Protein AF-A0A6G3XBY7-F1 (afdb_monomer)

Nearest PDB structures (foldseek):
  5yjy-assembly1_B  TM=8.519E-01  e=2.336E-05  Saccharomyces cerevisiae S288C
  5yjx-assembly1_A  TM=8.872E-01  e=5.783E-05  Saccharomyces cerevisiae S288C
  5jwc-assembly1_H  TM=9.021E-01  e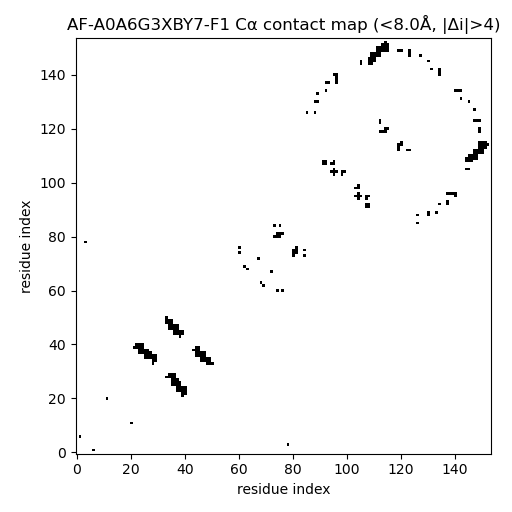=1.527E-04  Plasmodium falciparum 3D7
  5jwb-assembly1_H  TM=8.681E-01  e=1.738E-04  Plasmodium falciparum 3D7
  5jwb-assembly1_A  TM=8.765E-01  e=3.544E-04  Plasmodium falciparum 3D7

Solvent-accessible surface area (backbone atoms only — not comparable to full-atom values): 9787 Å² total; per-residue (Å²): 134,90,52,73,74,79,80,52,79,66,78,81,72,58,85,58,90,86,67,84,84,78,69,56,45,78,78,46,72,43,81,86,83,30,29,40,32,31,36,31,80,82,70,49,75,45,77,46,75,50,96,75,87,83,91,78,88,79,82,77,86,85,79,71,100,48,91,62,44,83,79,74,54,79,70,78,86,48,72,66,38,47,52,49,54,54,53,50,55,51,50,29,51,56,52,27,48,69,45,86,50,67,68,60,25,48,54,46,32,56,44,78,37,76,40,66,50,74,69,34,45,50,50,50,54,54,48,51,53,48,49,68,63,52,44,81,78,35,91,75,53,63,73,86,59,56,42,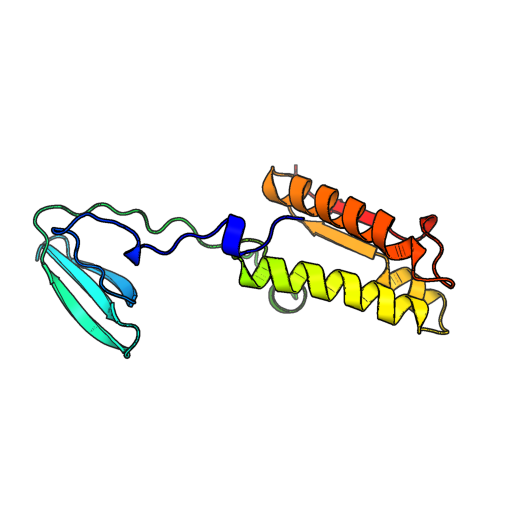80,44,78,43,62,88,126

Secondary structure (DSSP, 8-state):
---HHHH---GGG---TT-----EEEEEEETTTTEEEEEETTS-EEEEE-SS-------PPPPP--TTHHHH----SSHHHHHHHHHHHHHHHHHHHH---HHHHHHHTEEEEE--SHHHHHHHHHHHHHHHHHGGG-TT--GGG-EEEEE---

pLDDT: mean 93.06, std 6.42, range [56.88, 98.31]

InterPro domains:
  IPR023753 FAD/NAD(P)-binding domain [PF07992] (26-132)
  IPR036188 FAD/NAD(P)-binding domain superfamily [SSF51905] (6-133)
  IPR045024 Alternative NADH dehydrogenase [PTHR43706] (2-152)

Mean predicted aligned error: 5.01 Å

Foldseek 3Di:
DDDPVNVDDDPVVDPPPPDDDFAFDFPDADPVQQWTWTQGPVRDTDTDHDPDDDDDPDDDDDDDPDPCCVVPPFDDPDPVSVVVVLVQLLVLLVVLLPDPDPVSNLVSLEAEFEDPPPRSVCVLVVVLVVCLVNCVVRVSDDNVSRDYHYDYPD

Sequence (154 aa):
VLTPQSVAVSLRRSRRHRTRIVPGGAIGVDTRAKVCVIRKITDEIVNEPYDYIVLAAGSVTRTFDIPGLLDNARGMKTLAEAAYVRDHVIAQLDLADASHDEAERASRLQFVVVGGGYAGTETAACLQRLTTSAVRHYPRLDARLIKWHLIDIA

Radius of gyration: 21.71 Å; Cα contacts (8 Å, |Δi|>4): 147; chains: 1; bounding box: 50×38×62 Å

Structure (mmCIF, N/CA/C/O backbone):
data_AF-A0A6G3XBY7-F1
#
_entry.id   AF-A0A6G3XBY7-F1
#
loop_
_atom_site.group_PDB
_atom_site.id
_atom_site.type_symbol
_atom_site.label_atom_id
_atom_site.label_alt_id
_atom_site.label_comp_id
_atom_site.label_asym_id
_atom_site.label_entity_id
_atom_site.label_seq_id
_atom_site.pdbx_PDB_ins_code
_atom_site.Cartn_x
_atom_site.Cartn_y
_atom_site.Cartn_z
_atom_site.occupancy
_atom_site.B_iso_or_equiv
_atom_site.auth_seq_id
_atom_site.auth_comp_id
_atom_site.auth_asym_id
_atom_site.auth_atom_id
_atom_site.pdbx_PDB_model_num
ATOM 1 N N . VAL A 1 1 ? -10.539 5.523 -15.075 1.00 64.38 1 VAL A N 1
ATOM 2 C CA . VAL A 1 1 ? -9.536 5.529 -13.983 1.00 64.38 1 VAL A CA 1
ATOM 3 C C . VAL A 1 1 ? -10.273 5.875 -12.702 1.00 64.38 1 VAL A C 1
ATOM 5 O O . VAL A 1 1 ? -11.012 6.850 -12.723 1.00 64.38 1 VAL A O 1
ATOM 8 N N . LEU A 1 2 ? -10.163 5.056 -11.652 1.00 79.56 2 LEU A N 1
ATOM 9 C CA . LEU A 1 2 ? -10.757 5.371 -10.347 1.00 79.56 2 LEU A CA 1
ATOM 10 C C . LEU A 1 2 ? -9.875 6.396 -9.634 1.00 79.56 2 LEU A C 1
ATOM 12 O O . LEU A 1 2 ? -8.653 6.256 -9.644 1.00 79.56 2 LEU A O 1
ATOM 16 N N . THR A 1 3 ? -10.480 7.414 -9.028 1.00 84.00 3 THR A N 1
ATOM 17 C CA . THR A 1 3 ? -9.758 8.352 -8.164 1.00 84.00 3 THR A CA 1
ATOM 18 C C . THR A 1 3 ? -9.937 7.950 -6.699 1.00 84.00 3 THR A C 1
ATOM 20 O O . THR A 1 3 ? -10.941 7.314 -6.360 1.00 84.00 3 THR A O 1
ATOM 23 N N . PRO A 1 4 ? -9.014 8.326 -5.794 1.00 84.06 4 PRO A N 1
ATOM 24 C CA . PRO A 1 4 ? -9.165 8.045 -4.365 1.00 84.06 4 PRO A CA 1
ATOM 25 C C . PRO A 1 4 ? -10.508 8.528 -3.792 1.00 84.06 4 PRO A C 1
ATOM 27 O O . PRO A 1 4 ? -11.114 7.855 -2.962 1.00 84.06 4 PRO A O 1
ATOM 30 N N . GLN A 1 5 ? -11.024 9.660 -4.280 1.00 85.62 5 GLN A N 1
ATOM 31 C CA . GLN A 1 5 ? -12.307 10.224 -3.849 1.00 85.62 5 GLN A CA 1
ATOM 32 C C . GLN A 1 5 ? -13.517 9.390 -4.296 1.00 85.62 5 GLN A C 1
ATOM 34 O O . GLN A 1 5 ? -14.580 9.498 -3.691 1.00 85.62 5 GLN A O 1
ATOM 39 N N . SER A 1 6 ? -13.380 8.565 -5.339 1.00 89.56 6 SER A N 1
ATOM 40 C CA . SER A 1 6 ? -14.440 7.649 -5.780 1.00 89.56 6 SER A CA 1
ATOM 41 C C . SER A 1 6 ? -14.580 6.421 -4.879 1.00 89.56 6 SER A C 1
ATOM 43 O O . SER A 1 6 ? -15.623 5.776 -4.910 1.00 89.56 6 SER A O 1
ATOM 45 N N . VAL A 1 7 ? -13.553 6.090 -4.089 1.00 90.00 7 VAL A N 1
ATOM 46 C CA . VAL A 1 7 ? -13.502 4.870 -3.258 1.00 90.00 7 VAL A CA 1
ATOM 47 C C . VAL A 1 7 ? -13.401 5.151 -1.755 1.00 90.00 7 VAL A C 1
ATOM 49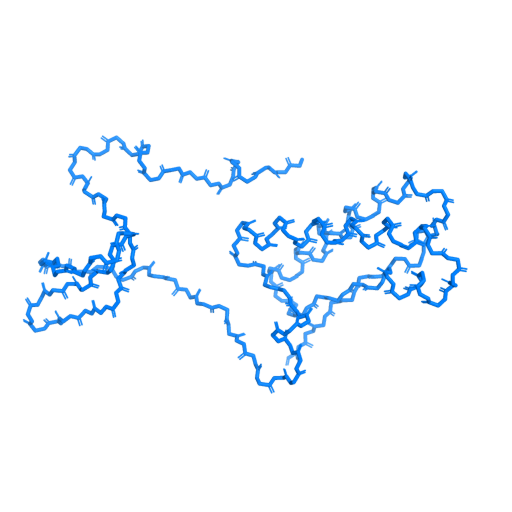 O O . VAL A 1 7 ? -13.488 4.225 -0.954 1.00 90.00 7 VAL A O 1
ATOM 52 N N . ALA A 1 8 ? -13.272 6.418 -1.350 1.00 90.06 8 ALA A N 1
ATOM 53 C CA . ALA A 1 8 ? -13.324 6.837 0.048 1.00 90.06 8 ALA A CA 1
ATOM 54 C C . ALA A 1 8 ? -14.414 7.878 0.299 1.00 90.06 8 ALA A C 1
ATOM 56 O O . ALA A 1 8 ? -14.547 8.874 -0.411 1.00 90.06 8 ALA A O 1
ATOM 57 N N . VAL A 1 9 ? -15.161 7.675 1.383 1.00 88.94 9 VAL A N 1
ATOM 58 C CA . VAL A 1 9 ? -16.218 8.580 1.835 1.00 88.94 9 VAL A CA 1
ATOM 59 C C . VAL A 1 9 ? -15.930 9.073 3.246 1.00 88.94 9 VAL A C 1
ATOM 61 O O . VAL A 1 9 ? -15.463 8.333 4.107 1.00 88.94 9 VAL A O 1
ATOM 64 N N . SER A 1 10 ? -16.226 10.347 3.501 1.00 88.44 10 SER A N 1
ATOM 65 C CA . SER A 1 10 ? -16.077 10.908 4.843 1.00 88.44 10 SER A CA 1
ATOM 66 C C . SER A 1 10 ? -17.165 10.375 5.771 1.00 88.44 10 SER A C 1
ATOM 68 O O . SER A 1 10 ? -18.354 10.531 5.486 1.00 88.44 10 SER A O 1
ATOM 70 N N . LEU A 1 11 ? -16.763 9.850 6.932 1.00 88.06 11 LEU A N 1
ATOM 71 C CA . LEU A 1 11 ? -17.686 9.457 8.003 1.00 88.06 11 LEU A CA 1
ATOM 72 C C . LEU A 1 11 ? -18.570 10.628 8.466 1.00 88.06 11 LEU A C 1
ATOM 74 O O . LEU A 1 11 ? -19.703 10.420 8.898 1.00 88.06 11 LEU A O 1
ATOM 78 N N . ARG A 1 12 ? -18.099 11.874 8.303 1.00 87.25 12 ARG A N 1
ATOM 79 C CA . ARG A 1 12 ? -18.863 13.085 8.644 1.00 87.25 12 ARG A CA 1
ATOM 80 C C . ARG A 1 12 ? -20.039 13.356 7.704 1.00 87.25 12 ARG A C 1
ATOM 82 O O . ARG A 1 12 ? -20.869 14.195 8.025 1.00 87.25 12 ARG A O 1
ATOM 89 N N . ARG A 1 13 ? -20.144 12.660 6.564 1.00 85.00 13 ARG A N 1
ATOM 90 C CA . ARG A 1 13 ? -21.330 12.743 5.689 1.00 85.00 13 ARG A CA 1
ATOM 91 C C . ARG A 1 13 ? -22.553 12.040 6.280 1.00 85.00 13 ARG A C 1
ATOM 93 O O . ARG A 1 13 ? -23.656 12.232 5.772 1.00 85.00 13 ARG A O 1
ATOM 100 N N . SER A 1 14 ? -22.378 11.225 7.323 1.00 79.62 14 SER A N 1
ATOM 101 C CA . SER A 1 14 ? -23.495 10.579 8.008 1.00 79.62 14 SER A CA 1
ATOM 102 C C . SER A 1 14 ? -24.468 11.626 8.553 1.00 79.62 14 SER A C 1
ATOM 104 O O . SER A 1 14 ? -24.097 12.471 9.361 1.00 79.62 14 SER A O 1
ATOM 106 N N . ARG A 1 15 ? -25.741 11.539 8.147 1.00 76.38 15 ARG A N 1
ATOM 107 C CA . ARG A 1 15 ? -26.828 12.386 8.669 1.00 76.38 15 ARG A CA 1
ATOM 108 C C . ARG A 1 15 ? -27.367 11.903 10.023 1.00 76.38 15 ARG A C 1
ATOM 110 O O . ARG A 1 15 ? -28.398 12.382 10.480 1.00 76.38 15 ARG A O 1
ATOM 117 N N . ARG A 1 16 ? -26.723 10.922 10.668 1.00 80.19 16 ARG A N 1
ATOM 118 C CA . ARG A 1 16 ? -27.185 10.404 11.962 1.00 80.19 16 ARG A CA 1
ATOM 119 C C . ARG A 1 16 ? -26.772 11.344 13.091 1.00 80.19 16 ARG A C 1
ATOM 121 O O . ARG A 1 16 ? -25.634 11.326 13.544 1.00 80.19 16 ARG A O 1
ATOM 128 N N . HIS A 1 17 ? -27.739 12.101 13.597 1.00 76.38 17 HIS A N 1
ATOM 129 C CA . HIS A 1 17 ? -27.547 13.105 14.652 1.00 76.38 17 HIS A CA 1
ATOM 130 C C . HIS A 1 17 ? -27.124 12.541 16.024 1.00 76.38 17 HIS A C 1
ATOM 132 O O . HIS A 1 17 ? -26.741 13.303 16.902 1.00 76.38 17 HIS A O 1
ATOM 138 N N . ARG A 1 18 ? -27.175 11.216 16.222 1.00 88.69 18 ARG A N 1
ATOM 139 C CA . ARG A 1 18 ? -26.797 10.537 17.479 1.00 88.69 18 ARG A CA 1
ATOM 140 C C . ARG A 1 18 ? -25.387 9.934 17.458 1.00 88.69 18 ARG A C 1
ATOM 142 O O . ARG A 1 18 ? -25.013 9.244 18.399 1.00 88.69 18 ARG A O 1
ATOM 149 N N . THR A 1 19 ? -24.618 10.131 16.386 1.00 90.25 19 THR A N 1
ATOM 150 C CA . THR A 1 19 ? -23.286 9.530 16.238 1.00 90.25 19 THR A CA 1
ATOM 151 C C . THR A 1 19 ? -22.197 10.542 16.577 1.00 90.25 19 THR A C 1
ATOM 153 O O . THR A 1 19 ? -22.000 11.518 15.857 1.00 90.25 19 THR A O 1
ATOM 156 N N . ARG A 1 20 ? -21.444 10.280 17.650 1.00 90.50 20 ARG A N 1
ATOM 157 C CA . ARG A 1 20 ? -20.217 11.012 17.980 1.00 90.50 20 ARG A CA 1
ATOM 158 C C . ARG A 1 20 ? -19.031 10.341 17.288 1.00 90.50 20 ARG A C 1
ATOM 160 O O . ARG A 1 20 ? -18.822 9.145 17.444 1.00 90.50 20 ARG A O 1
ATOM 167 N N . ILE A 1 21 ? -18.256 11.114 16.531 1.00 91.69 21 ILE A N 1
ATOM 168 C CA . ILE A 1 21 ? -17.005 10.651 15.915 1.00 91.69 21 ILE A CA 1
ATOM 169 C C . ILE A 1 21 ? -15.850 11.205 16.741 1.00 91.69 21 ILE A C 1
ATOM 171 O O . ILE A 1 21 ? -15.715 12.424 16.854 1.00 91.69 21 ILE A O 1
ATOM 175 N N . VAL A 1 22 ? -15.014 10.319 17.279 1.00 92.94 22 VAL A N 1
ATOM 176 C CA . VAL A 1 22 ? -13.787 10.677 18.000 1.00 92.94 22 VAL A CA 1
ATOM 177 C C . VAL A 1 22 ? -12.594 10.401 17.077 1.00 92.94 22 VAL A C 1
ATOM 179 O O . VAL A 1 22 ? -12.300 9.238 16.813 1.00 92.94 22 VAL A O 1
ATOM 182 N N . PRO A 1 23 ? -11.923 11.432 16.529 1.00 93.31 23 PRO A N 1
ATOM 183 C CA . PRO A 1 23 ? -10.749 11.233 15.685 1.00 93.31 23 PRO A CA 1
ATOM 184 C C . PRO A 1 23 ? -9.561 10.738 16.517 1.00 93.31 23 PRO A C 1
ATOM 186 O O . PRO A 1 23 ? -9.124 11.427 17.441 1.00 93.31 23 PRO A O 1
ATOM 189 N N . GLY A 1 24 ? -9.022 9.573 16.172 1.00 94.50 24 GLY A N 1
ATOM 190 C CA . GLY A 1 24 ? -7.912 8.948 16.887 1.00 94.50 24 GLY A CA 1
ATOM 191 C C . GLY A 1 24 ? -7.843 7.446 16.634 1.00 94.50 24 GLY A C 1
ATOM 192 O O . GLY A 1 24 ? -8.506 6.931 15.733 1.00 94.50 24 GLY A O 1
ATOM 193 N N . GLY A 1 25 ? -7.052 6.753 17.449 1.00 96.12 25 GLY A N 1
ATOM 194 C CA . GLY A 1 25 ? -6.969 5.294 17.470 1.00 96.12 25 GLY A CA 1
ATOM 195 C C . GLY A 1 25 ? -7.334 4.736 18.843 1.00 96.12 25 GLY A C 1
ATOM 196 O O . GLY A 1 25 ? -6.896 5.267 19.864 1.00 96.12 25 GLY A O 1
ATOM 197 N N . ALA A 1 26 ? -8.115 3.655 18.870 1.00 96.69 26 ALA A N 1
ATOM 198 C CA . ALA A 1 26 ? -8.287 2.853 20.076 1.00 96.69 26 ALA A CA 1
ATOM 199 C C . ALA A 1 26 ? -6.983 2.090 20.350 1.00 96.69 26 ALA A C 1
ATOM 201 O O . ALA A 1 26 ? -6.518 1.337 19.497 1.00 96.69 26 ALA A O 1
ATOM 202 N N . ILE A 1 27 ? -6.386 2.314 21.519 1.00 97.12 27 ILE A N 1
ATOM 203 C CA . ILE A 1 27 ? -5.096 1.731 21.924 1.00 97.12 27 ILE A CA 1
ATOM 204 C C . ILE A 1 27 ? -5.238 0.690 23.039 1.00 97.12 27 ILE A C 1
ATOM 206 O O . ILE A 1 27 ? -4.268 0.027 23.390 1.00 97.12 27 ILE A O 1
ATOM 210 N N . GLY A 1 28 ? -6.440 0.527 23.589 1.00 96.88 28 GLY A N 1
ATOM 211 C CA . GLY A 1 28 ? -6.727 -0.479 24.602 1.00 96.88 28 GLY A CA 1
ATOM 212 C C . GLY A 1 28 ? -8.213 -0.563 24.921 1.00 96.88 28 GLY A C 1
ATOM 213 O O . GLY A 1 28 ? -8.974 0.368 24.659 1.00 96.88 28 GLY A O 1
ATOM 214 N N . VAL A 1 29 ? -8.623 -1.690 25.499 1.00 97.75 29 VAL A N 1
ATOM 215 C CA . VAL A 1 29 ? -9.983 -1.911 25.998 1.00 97.75 29 VAL A CA 1
ATOM 216 C C . VAL A 1 29 ? -9.881 -2.553 27.376 1.00 97.75 29 VAL A C 1
ATOM 218 O O . VAL A 1 29 ? -9.353 -3.654 27.503 1.00 97.75 29 VAL A O 1
ATOM 221 N N . ASP A 1 30 ? -10.408 -1.878 28.395 1.00 97.06 30 ASP A N 1
ATOM 222 C CA . ASP A 1 30 ? -10.642 -2.463 29.713 1.00 97.06 30 ASP A CA 1
ATOM 223 C C . ASP A 1 30 ? -12.082 -2.985 29.763 1.00 97.06 30 ASP A C 1
ATOM 225 O O . ASP A 1 30 ? -13.053 -2.222 29.782 1.00 97.06 30 ASP A O 1
ATOM 229 N N . THR A 1 31 ? -12.233 -4.307 29.751 1.00 96.69 31 THR A N 1
ATOM 230 C CA . THR A 1 31 ? -13.544 -4.968 29.773 1.00 96.69 31 THR A CA 1
ATOM 231 C C . THR A 1 31 ? -14.167 -5.026 31.160 1.00 96.69 31 THR A C 1
ATOM 233 O O . THR A 1 31 ? -15.379 -5.204 31.266 1.00 96.69 31 THR A O 1
ATOM 236 N N . ARG A 1 32 ? -13.374 -4.870 32.227 1.00 96.69 32 ARG A N 1
ATOM 237 C CA . ARG A 1 32 ? -13.875 -4.843 33.605 1.00 96.69 32 ARG A CA 1
ATOM 238 C C . ARG A 1 32 ? -14.421 -3.460 33.939 1.00 96.69 32 ARG A C 1
ATOM 240 O O . ARG A 1 32 ? -15.537 -3.361 34.436 1.00 96.69 32 ARG A O 1
ATOM 247 N N . ALA A 1 33 ? -13.659 -2.411 33.635 1.00 97.38 33 ALA A N 1
ATOM 248 C CA . ALA A 1 33 ? -14.087 -1.025 33.818 1.00 97.38 33 ALA A CA 1
ATOM 249 C C . ALA A 1 33 ? -15.066 -0.549 32.731 1.00 97.38 33 ALA A C 1
ATOM 251 O O . ALA A 1 33 ? -15.662 0.515 32.876 1.00 97.38 33 ALA A O 1
ATOM 252 N N . LYS A 1 34 ? -15.231 -1.331 31.654 1.00 98.19 34 LYS A N 1
ATOM 253 C CA . LYS A 1 34 ? -16.015 -0.991 30.458 1.00 98.19 34 LYS A CA 1
ATOM 254 C C . LYS A 1 34 ? -15.580 0.332 29.818 1.00 98.19 34 LYS A C 1
ATOM 256 O O . LYS A 1 34 ? -16.383 1.230 29.568 1.00 98.19 34 LYS A O 1
ATOM 261 N N . VAL A 1 35 ? -14.282 0.440 29.548 1.00 98.25 35 VAL A N 1
ATOM 262 C CA . VAL A 1 35 ? -13.648 1.637 28.983 1.00 98.25 35 VAL A CA 1
ATOM 263 C C . VAL A 1 35 ? -12.838 1.282 27.740 1.00 98.25 35 VAL A C 1
ATOM 265 O O . VAL A 1 35 ? -12.064 0.326 27.738 1.00 98.25 35 VAL A O 1
ATOM 268 N N . CYS A 1 36 ? -12.990 2.071 26.677 1.00 98.00 36 CYS A N 1
ATOM 269 C CA . CYS A 1 36 ? -12.077 2.084 25.540 1.00 98.00 36 CYS A CA 1
ATOM 270 C C . CYS A 1 36 ? -11.057 3.211 25.734 1.00 98.00 36 CYS A C 1
ATOM 272 O O . CYS A 1 36 ? -11.434 4.373 25.884 1.00 98.00 36 CYS A O 1
ATOM 274 N N . VAL A 1 37 ? -9.769 2.881 25.696 1.00 98.00 37 VAL A N 1
ATOM 275 C CA . VAL A 1 37 ? -8.680 3.860 25.769 1.00 98.00 37 VAL A CA 1
ATOM 276 C C . VAL A 1 37 ? -8.380 4.344 24.356 1.00 98.00 37 VAL A C 1
ATOM 278 O O . VAL A 1 37 ? -8.034 3.551 23.477 1.00 98.00 37 VAL A O 1
ATOM 281 N N . ILE A 1 38 ? -8.527 5.643 24.120 1.00 97.94 38 ILE A N 1
ATOM 282 C CA . ILE A 1 38 ? -8.364 6.267 22.807 1.00 97.94 38 ILE A CA 1
ATOM 283 C C . ILE A 1 38 ? -7.220 7.271 22.883 1.00 97.94 38 ILE A C 1
ATOM 285 O O . ILE A 1 38 ? -7.236 8.164 23.725 1.00 97.94 38 ILE A O 1
ATOM 289 N N . ARG A 1 39 ? -6.266 7.174 21.955 1.00 98.31 39 ARG A N 1
ATOM 290 C CA . ARG A 1 39 ? -5.324 8.261 21.667 1.00 98.31 39 ARG A CA 1
ATOM 291 C C . ARG A 1 39 ? -5.907 9.114 20.548 1.00 98.31 39 ARG A C 1
ATO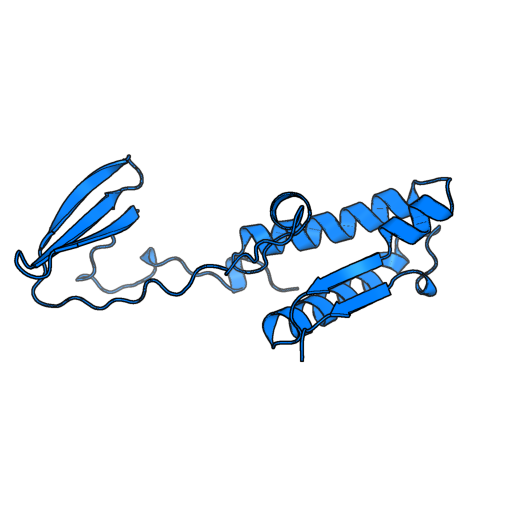M 293 O O . ARG A 1 39 ? -6.053 8.631 19.420 1.00 98.31 39 ARG A O 1
ATOM 300 N N . LYS A 1 40 ? -6.284 10.356 20.854 1.00 97.00 40 LYS A N 1
ATOM 301 C CA . LYS A 1 40 ? -6.810 11.306 19.863 1.00 97.00 40 LYS A CA 1
ATOM 302 C C . LYS A 1 40 ? -5.720 11.720 18.875 1.00 97.00 40 LYS A C 1
ATOM 304 O O . LYS A 1 40 ? -4.535 11.540 19.125 1.00 97.00 40 LYS A O 1
ATOM 309 N N . ILE A 1 41 ? -6.123 12.348 17.771 1.00 95.62 41 ILE A N 1
ATOM 310 C CA . ILE A 1 41 ? -5.181 12.971 16.817 1.00 95.62 41 ILE A CA 1
ATOM 311 C C . ILE A 1 41 ? -4.350 14.116 17.423 1.00 95.62 41 ILE A C 1
ATOM 313 O O . ILE A 1 41 ? -3.374 14.537 16.821 1.00 95.62 41 ILE A O 1
ATOM 317 N N . THR A 1 42 ? -4.758 14.635 18.583 1.00 96.62 42 THR A N 1
ATOM 318 C CA . THR A 1 42 ? -4.037 15.643 19.375 1.00 96.62 42 THR A CA 1
ATOM 319 C C . THR A 1 42 ? -3.080 15.017 20.396 1.00 96.62 42 THR A C 1
ATOM 321 O O . THR A 1 42 ? -2.637 15.710 21.304 1.00 96.62 42 THR A O 1
ATOM 324 N N . ASP A 1 43 ? -2.854 13.702 20.319 1.00 96.44 43 ASP A N 1
ATOM 325 C CA . ASP A 1 43 ? -2.091 12.874 21.267 1.00 96.44 43 ASP A CA 1
ATOM 326 C C . ASP A 1 43 ? -2.656 12.776 22.697 1.00 96.44 43 ASP A C 1
ATOM 328 O O . ASP A 1 43 ? -2.151 12.013 23.519 1.00 96.44 43 ASP A O 1
ATOM 332 N N . GLU A 1 44 ? -3.769 13.451 22.988 1.00 97.81 44 GLU A N 1
ATOM 333 C CA . GLU A 1 44 ? -4.507 13.299 24.244 1.00 97.81 44 GLU A CA 1
ATOM 334 C C . GLU A 1 44 ? -5.051 11.867 24.391 1.00 97.81 44 GLU A C 1
ATOM 336 O O . GLU A 1 44 ? -5.721 11.342 23.492 1.00 97.81 44 GLU A O 1
ATOM 341 N N . ILE A 1 45 ? -4.803 11.256 25.552 1.00 97.94 45 ILE A N 1
ATOM 342 C CA . ILE A 1 45 ? -5.362 9.955 25.922 1.00 97.94 45 ILE A CA 1
ATOM 343 C C . ILE A 1 45 ? -6.669 10.173 26.677 1.00 97.94 45 ILE A C 1
ATOM 345 O O . ILE A 1 45 ? -6.700 10.866 27.692 1.00 97.94 45 ILE A O 1
ATOM 349 N N . VAL A 1 46 ? -7.742 9.546 26.199 1.00 96.94 46 VAL A N 1
ATOM 350 C CA . VAL A 1 46 ? -9.057 9.585 26.841 1.00 96.94 46 VAL A CA 1
ATOM 351 C C . VAL A 1 46 ? -9.614 8.195 27.075 1.00 96.94 46 VAL A C 1
ATOM 353 O O . VAL A 1 46 ? -9.456 7.289 26.259 1.00 96.94 46 VAL A O 1
ATOM 356 N N . ASN A 1 47 ? -10.318 8.069 28.191 1.00 97.38 47 ASN A N 1
ATOM 357 C CA . ASN A 1 47 ? -11.093 6.897 28.552 1.00 97.38 47 ASN A CA 1
ATOM 358 C C . ASN A 1 47 ? -12.544 7.140 28.140 1.00 97.38 47 ASN A C 1
ATOM 360 O O . ASN A 1 47 ? -13.214 7.973 28.744 1.00 97.38 47 ASN A O 1
ATOM 364 N N . GLU A 1 48 ? -13.019 6.435 27.115 1.00 97.12 48 GLU A N 1
ATOM 365 C CA . GLU A 1 48 ? -14.407 6.514 26.656 1.00 97.12 48 GLU A CA 1
ATOM 366 C C . GLU A 1 48 ? -15.196 5.318 27.229 1.00 97.12 48 GLU A C 1
ATOM 368 O O . GLU A 1 48 ? -14.925 4.172 26.845 1.00 97.12 48 GLU A O 1
ATOM 373 N N . PRO A 1 49 ? -16.140 5.545 28.163 1.00 97.62 49 PRO A N 1
ATOM 374 C CA . PRO A 1 49 ? -16.979 4.486 28.715 1.00 97.62 49 PRO A CA 1
ATOM 375 C C . PRO A 1 49 ? -17.926 3.902 27.664 1.00 97.62 49 PRO A C 1
ATOM 377 O O . PRO A 1 49 ? -18.376 4.609 26.761 1.00 97.62 49 PRO A O 1
ATOM 380 N N . TYR A 1 50 ? -18.279 2.625 27.808 1.00 97.69 50 TYR A N 1
ATOM 381 C CA . TYR A 1 50 ? -19.254 1.969 26.939 1.00 97.69 50 TYR A CA 1
ATOM 382 C C . TYR A 1 50 ? -20.190 1.029 27.704 1.00 97.69 50 TYR A C 1
ATOM 384 O O . TYR A 1 50 ? -19.801 0.382 28.672 1.00 97.69 50 TYR A O 1
ATOM 392 N N . ASP A 1 51 ? -21.419 0.870 27.210 1.00 97.94 51 ASP A N 1
ATOM 393 C CA . ASP A 1 51 ? -22.306 -0.218 27.646 1.00 97.94 51 ASP A CA 1
ATOM 394 C C . ASP A 1 51 ? -22.009 -1.510 26.879 1.00 97.94 51 ASP A C 1
ATOM 396 O O . ASP A 1 51 ? -21.909 -2.592 27.464 1.00 97.94 51 ASP A O 1
ATOM 400 N N . TYR A 1 52 ? -21.807 -1.357 25.567 1.00 97.62 52 TYR A N 1
ATOM 401 C CA . TYR A 1 52 ? -21.456 -2.399 24.610 1.00 97.62 52 TYR A CA 1
ATOM 402 C C . TYR A 1 52 ? -20.355 -1.895 23.675 1.00 97.62 52 TYR A C 1
ATOM 404 O O . TYR A 1 52 ? -20.376 -0.736 23.260 1.00 97.62 52 TYR A O 1
ATOM 412 N N . ILE A 1 53 ? -19.424 -2.776 23.302 1.00 97.00 53 ILE A N 1
ATOM 413 C CA . ILE A 1 53 ? -18.335 -2.472 22.369 1.00 97.00 53 ILE A CA 1
ATOM 414 C C . ILE A 1 53 ? -18.384 -3.410 21.161 1.00 97.00 53 ILE A C 1
ATOM 416 O O . ILE A 1 53 ? -18.573 -4.616 21.303 1.00 97.00 53 ILE A O 1
ATOM 420 N N . VAL A 1 54 ? -18.201 -2.847 19.966 1.00 96.88 54 VAL A N 1
ATOM 421 C CA . VAL A 1 54 ? -18.057 -3.599 18.713 1.00 96.88 54 VAL A CA 1
ATOM 422 C C . VAL A 1 54 ? -16.652 -3.362 18.178 1.00 96.88 54 VAL A C 1
ATOM 424 O O . VAL A 1 54 ? -16.287 -2.232 17.856 1.00 96.88 54 VAL A O 1
ATOM 427 N N . LEU A 1 55 ? -15.858 -4.428 18.080 1.00 94.62 55 LEU A N 1
ATOM 428 C CA . LEU A 1 55 ? -14.489 -4.360 17.577 1.00 94.62 55 LEU A CA 1
ATOM 429 C C . LEU A 1 55 ? -14.474 -4.600 16.066 1.00 94.62 55 LEU A C 1
ATOM 431 O O . LEU A 1 55 ? -14.721 -5.707 15.597 1.00 94.62 55 LEU A O 1
ATOM 435 N N . ALA A 1 56 ? -14.165 -3.546 15.313 1.00 95.56 56 ALA A N 1
ATOM 436 C CA . ALA A 1 56 ? -14.085 -3.561 13.852 1.00 95.56 56 ALA A CA 1
ATOM 437 C C . ALA A 1 56 ? -12.784 -2.905 13.346 1.00 95.56 56 ALA A C 1
ATOM 439 O O . ALA A 1 56 ? -12.782 -2.196 12.344 1.00 95.56 56 ALA A O 1
ATOM 440 N N . ALA A 1 57 ? -11.669 -3.117 14.057 1.00 91.56 57 ALA A N 1
ATOM 441 C CA . ALA A 1 57 ? -10.373 -2.493 13.757 1.00 91.56 57 ALA A CA 1
ATOM 442 C C . ALA A 1 57 ? -9.700 -3.021 12.472 1.00 91.56 57 ALA A C 1
ATOM 444 O O . ALA A 1 57 ? -8.734 -2.433 11.991 1.00 91.56 57 ALA A O 1
ATOM 445 N N . GLY A 1 58 ? -10.210 -4.116 11.901 1.00 91.50 58 GLY A N 1
ATOM 446 C CA . GLY A 1 58 ? -9.628 -4.756 10.725 1.00 91.50 58 GLY A CA 1
ATOM 447 C C . GLY A 1 58 ? -8.328 -5.501 11.042 1.00 91.50 58 GLY A C 1
ATOM 448 O O . GLY A 1 58 ? -8.137 -5.999 12.149 1.00 91.50 58 GLY A O 1
ATOM 449 N N . SER A 1 59 ? -7.450 -5.606 10.044 1.00 87.50 59 SER A N 1
ATOM 450 C CA . SER A 1 59 ? -6.159 -6.295 10.133 1.00 87.50 59 SER A CA 1
ATOM 451 C C . SER A 1 59 ? -5.031 -5.442 9.561 1.00 87.50 59 SER A C 1
ATOM 453 O O . SER A 1 59 ? -5.240 -4.655 8.631 1.00 87.50 59 SER A O 1
ATOM 455 N N . VAL A 1 60 ? -3.825 -5.646 10.087 1.00 83.50 60 VAL A N 1
ATOM 456 C CA . VAL A 1 60 ? -2.585 -5.064 9.560 1.00 83.50 60 VAL A CA 1
ATOM 457 C C . VAL A 1 60 ? -1.920 -6.012 8.564 1.00 83.50 60 VAL A C 1
ATOM 459 O O . VAL A 1 60 ? -2.150 -7.223 8.597 1.00 83.50 60 VAL A O 1
ATOM 462 N N . THR A 1 61 ? -1.105 -5.464 7.662 1.00 80.56 61 THR A N 1
ATOM 463 C CA . THR A 1 61 ? -0.283 -6.269 6.751 1.00 80.56 61 THR A CA 1
ATOM 464 C C . THR A 1 61 ? 0.713 -7.079 7.572 1.00 80.56 61 THR A C 1
ATOM 466 O O . THR A 1 61 ? 1.508 -6.513 8.320 1.00 80.56 61 THR A O 1
ATOM 469 N N . ARG A 1 62 ? 0.669 -8.408 7.448 1.00 79.44 62 ARG A N 1
AT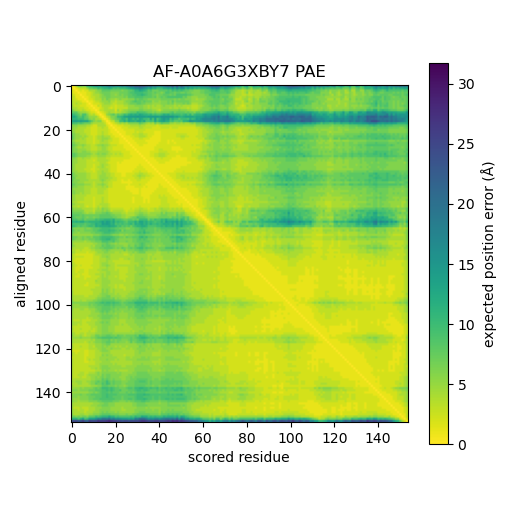OM 470 C CA . ARG A 1 62 ? 1.661 -9.283 8.072 1.00 79.44 62 ARG A CA 1
ATOM 471 C C . ARG A 1 62 ? 2.973 -9.143 7.312 1.00 79.44 62 ARG A C 1
ATOM 473 O O . ARG A 1 62 ? 3.024 -9.423 6.119 1.00 79.44 62 ARG A O 1
ATOM 480 N N . THR A 1 63 ? 4.019 -8.734 8.008 1.00 74.50 63 THR A N 1
ATOM 481 C CA . THR A 1 63 ? 5.374 -8.697 7.466 1.00 74.50 63 THR A CA 1
ATOM 482 C C . THR A 1 63 ? 6.069 -9.999 7.839 1.00 74.50 63 THR A C 1
ATOM 484 O O . THR A 1 63 ? 5.975 -10.455 8.980 1.00 74.50 63 THR A O 1
ATOM 487 N N . PHE A 1 64 ? 6.714 -10.632 6.866 1.00 79.50 64 PHE A N 1
ATOM 488 C CA . PHE A 1 64 ? 7.546 -11.805 7.107 1.00 79.50 64 PHE A CA 1
ATOM 489 C C . PHE A 1 64 ? 8.963 -11.352 7.448 1.00 79.50 64 PHE A C 1
ATOM 491 O O . PHE A 1 64 ? 9.386 -10.287 6.996 1.00 79.50 64 PHE A O 1
ATOM 498 N N . ASP A 1 65 ? 9.683 -12.160 8.224 1.00 85.31 65 ASP A N 1
ATOM 499 C CA . ASP A 1 65 ? 11.089 -11.914 8.558 1.00 85.31 65 ASP A CA 1
ATOM 500 C C . ASP A 1 65 ? 11.990 -12.279 7.366 1.00 85.31 65 ASP A C 1
ATOM 502 O O . ASP A 1 65 ? 12.742 -13.249 7.371 1.00 85.31 65 ASP A O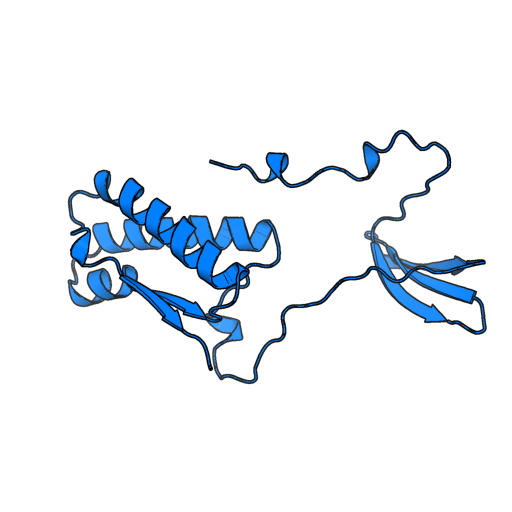 1
ATOM 506 N N . ILE A 1 66 ? 11.794 -11.548 6.269 1.00 89.19 66 ILE A N 1
ATOM 507 C CA . ILE A 1 66 ? 12.552 -11.669 5.029 1.00 89.19 66 ILE A CA 1
ATOM 508 C C . ILE A 1 66 ? 13.487 -10.457 4.980 1.00 89.19 66 ILE A C 1
ATOM 510 O O . ILE A 1 66 ? 12.996 -9.324 4.881 1.00 89.19 66 ILE A O 1
ATOM 514 N N . PRO A 1 67 ? 14.815 -10.662 5.041 1.00 92.44 67 PRO A N 1
ATOM 515 C CA . PRO A 1 67 ? 15.780 -9.572 4.994 1.00 92.44 67 PRO A CA 1
ATOM 516 C C . PRO A 1 67 ? 15.544 -8.639 3.799 1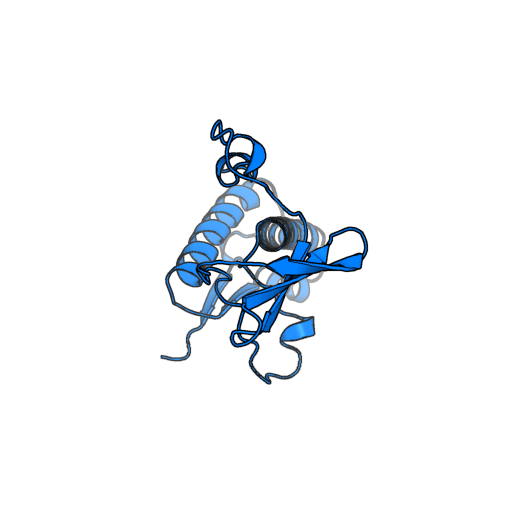.00 92.44 67 PRO A C 1
ATOM 518 O O . PRO A 1 67 ? 15.398 -9.088 2.663 1.00 92.44 67 PRO A O 1
ATOM 521 N N . GLY A 1 68 ? 15.481 -7.332 4.064 1.00 89.88 68 GLY A N 1
ATOM 522 C CA . GLY A 1 68 ? 15.274 -6.292 3.052 1.00 89.88 68 GLY A CA 1
ATOM 523 C C . GLY A 1 68 ? 13.832 -6.117 2.561 1.00 89.88 68 GLY A C 1
ATOM 524 O O . GLY A 1 68 ? 13.585 -5.204 1.772 1.00 89.88 68 GLY A O 1
ATOM 525 N N . LEU A 1 69 ? 12.863 -6.927 3.011 1.00 88.94 69 LEU A N 1
ATOM 526 C CA . LEU A 1 69 ? 11.467 -6.800 2.573 1.00 88.94 69 LEU A CA 1
ATOM 527 C C . LEU A 1 69 ? 10.870 -5.446 2.968 1.00 88.94 69 LEU A C 1
ATOM 529 O O . LEU A 1 69 ? 10.246 -4.791 2.143 1.00 88.94 69 LEU A O 1
ATOM 533 N N . LEU A 1 70 ? 11.072 -5.006 4.210 1.00 86.69 70 LEU A N 1
ATOM 534 C CA . LEU A 1 70 ? 10.517 -3.737 4.696 1.00 86.69 70 LEU A CA 1
ATOM 535 C C . LEU A 1 70 ? 11.128 -2.518 3.997 1.00 86.69 70 LEU A C 1
ATOM 537 O O . LEU A 1 70 ? 10.442 -1.518 3.791 1.00 86.69 70 LEU A O 1
ATOM 541 N N . ASP A 1 71 ? 12.392 -2.621 3.596 1.00 89.94 71 ASP A N 1
ATOM 542 C CA . ASP A 1 71 ? 13.113 -1.523 2.958 1.00 89.94 71 ASP A CA 1
ATOM 543 C C . ASP A 1 71 ? 12.713 -1.382 1.482 1.00 89.94 71 ASP A C 1
ATOM 545 O O . ASP A 1 71 ? 12.479 -0.271 0.988 1.00 89.94 71 ASP A O 1
ATOM 549 N N . ASN A 1 72 ? 12.569 -2.518 0.790 1.00 90.62 72 ASN A N 1
ATOM 550 C CA . ASN A 1 72 ? 12.439 -2.571 -0.667 1.00 90.62 72 ASN A CA 1
ATOM 551 C C . ASN A 1 72 ? 11.014 -2.840 -1.164 1.00 90.62 72 ASN A C 1
ATOM 553 O O . ASN A 1 72 ? 10.673 -2.431 -2.273 1.00 90.62 72 ASN A O 1
ATOM 557 N N . ALA A 1 73 ? 10.165 -3.504 -0.377 1.00 91.25 73 ALA A N 1
ATOM 558 C CA . ALA A 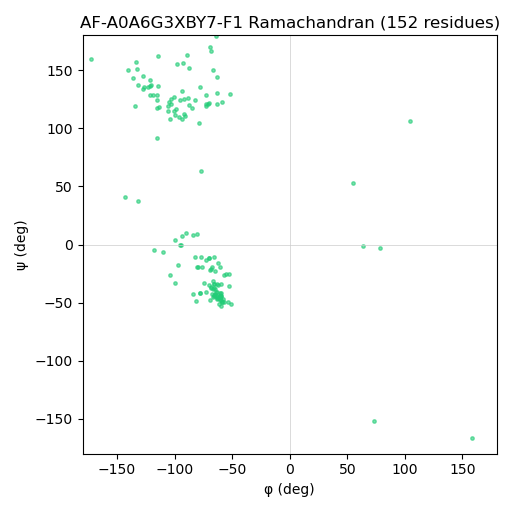1 73 ? 8.780 -3.748 -0.759 1.00 91.25 73 ALA A CA 1
ATOM 559 C C . ALA A 1 73 ? 7.860 -2.613 -0.308 1.00 91.25 73 ALA A C 1
ATOM 561 O O . ALA A 1 73 ? 8.184 -1.767 0.535 1.00 91.25 73 ALA A O 1
ATOM 562 N N . ARG A 1 74 ? 6.674 -2.582 -0.911 1.00 91.31 74 ARG A N 1
ATOM 563 C CA . ARG A 1 74 ? 5.644 -1.586 -0.635 1.00 91.31 74 ARG A CA 1
ATOM 564 C C . ARG A 1 74 ? 4.315 -2.287 -0.430 1.00 91.31 74 ARG A C 1
ATOM 566 O O . ARG A 1 74 ? 3.988 -3.232 -1.145 1.00 91.31 74 ARG A O 1
ATOM 573 N N . GLY A 1 75 ? 3.576 -1.833 0.577 1.00 90.06 75 GLY A N 1
ATOM 574 C CA . GLY A 1 75 ? 2.234 -2.324 0.846 1.00 90.06 75 GLY A CA 1
ATOM 575 C C . GLY A 1 75 ? 1.241 -1.895 -0.233 1.00 90.06 75 GLY A C 1
ATOM 576 O O . GLY A 1 75 ? 1.534 -1.061 -1.085 1.00 90.06 75 GLY A O 1
ATOM 577 N N . MET A 1 76 ? 0.044 -2.474 -0.167 1.00 91.81 76 MET A N 1
ATOM 578 C CA . MET A 1 76 ? -1.094 -2.142 -1.029 1.00 91.81 76 MET A CA 1
ATOM 579 C C . MET A 1 76 ? -2.404 -2.211 -0.220 1.00 91.81 76 MET A C 1
ATOM 581 O O . MET A 1 76 ? -3.409 -2.769 -0.654 1.00 91.81 76 MET A O 1
ATOM 585 N N . LYS A 1 77 ? -2.380 -1.720 1.027 1.00 90.75 77 LYS A N 1
ATOM 586 C CA . LYS A 1 77 ? -3.505 -1.793 1.976 1.00 90.75 77 LYS A CA 1
ATOM 587 C C . LYS A 1 77 ? -4.290 -0.482 2.037 1.00 90.75 77 LYS A C 1
ATOM 589 O O . LYS A 1 77 ? -5.498 -0.490 2.265 1.00 90.75 77 LYS A O 1
ATOM 594 N N . THR A 1 78 ? -3.603 0.639 1.863 1.00 91.56 78 THR A N 1
ATOM 595 C CA . THR A 1 78 ? -4.132 1.993 2.029 1.00 91.56 78 THR A CA 1
ATOM 596 C C . THR A 1 78 ? -4.149 2.759 0.709 1.00 91.56 78 THR A C 1
ATOM 598 O O . THR A 1 78 ? -3.443 2.431 -0.243 1.00 91.56 78 THR A O 1
ATOM 601 N N . LEU A 1 79 ? -4.935 3.838 0.654 1.00 91.94 79 LEU A N 1
ATOM 602 C CA . LEU A 1 79 ? -4.967 4.723 -0.515 1.00 91.94 79 LEU A CA 1
ATOM 603 C C . LEU A 1 79 ? -3.625 5.415 -0.776 1.00 91.94 79 LEU A C 1
ATOM 605 O O . LEU A 1 79 ? -3.281 5.652 -1.931 1.00 91.94 79 LEU A O 1
ATOM 609 N N . ALA A 1 80 ? -2.879 5.738 0.283 1.00 91.62 80 ALA A N 1
ATOM 610 C CA . ALA A 1 80 ? -1.566 6.363 0.160 1.00 91.62 80 ALA A CA 1
ATOM 611 C C . ALA A 1 80 ? -0.555 5.400 -0.476 1.00 91.62 80 ALA A C 1
ATOM 613 O O . ALA A 1 80 ? 0.146 5.774 -1.411 1.00 91.62 80 ALA A O 1
ATOM 614 N N . GLU A 1 81 ? -0.540 4.145 -0.023 1.00 93.00 81 GLU A N 1
ATOM 615 C CA . GLU A 1 81 ? 0.271 3.086 -0.629 1.00 93.00 81 GLU A CA 1
ATOM 616 C C . GLU A 1 81 ? -0.106 2.855 -2.098 1.00 93.00 81 GLU A C 1
ATOM 618 O O . GLU A 1 81 ? 0.771 2.801 -2.954 1.00 93.00 81 GLU A O 1
ATOM 623 N N . ALA A 1 82 ? -1.404 2.808 -2.415 1.00 93.44 82 ALA A N 1
ATOM 624 C CA . ALA A 1 82 ? -1.885 2.650 -3.786 1.00 93.44 82 ALA A CA 1
ATOM 625 C C . ALA A 1 82 ? -1.418 3.774 -4.723 1.00 93.44 82 ALA A C 1
ATOM 627 O O . ALA A 1 82 ? -0.986 3.512 -5.849 1.00 93.44 82 ALA A O 1
ATOM 628 N N . ALA A 1 83 ? -1.496 5.025 -4.260 1.00 92.75 83 ALA A N 1
ATOM 629 C CA . ALA A 1 83 ? -1.007 6.178 -5.009 1.00 92.75 83 ALA A CA 1
ATOM 630 C C . ALA A 1 83 ? 0.510 6.094 -5.220 1.00 92.75 83 ALA A C 1
ATOM 632 O O . ALA A 1 83 ? 0.976 6.216 -6.350 1.00 92.75 83 ALA A O 1
ATOM 633 N N . TYR A 1 84 ? 1.259 5.784 -4.157 1.00 94.56 84 TYR A N 1
ATOM 634 C CA . TYR A 1 84 ? 2.706 5.614 -4.230 1.00 94.56 84 TYR A CA 1
ATOM 635 C C . TYR A 1 84 ? 3.111 4.544 -5.248 1.00 94.56 84 TYR A C 1
ATOM 637 O O . TYR A 1 84 ? 3.966 4.801 -6.087 1.00 94.56 84 TYR A O 1
ATOM 645 N N . VAL A 1 85 ? 2.502 3.353 -5.203 1.00 95.69 85 VAL A N 1
ATOM 646 C CA . VAL A 1 85 ? 2.841 2.246 -6.115 1.00 95.69 85 VAL A CA 1
ATOM 647 C C . VAL A 1 85 ? 2.609 2.650 -7.568 1.00 95.69 85 VAL A C 1
ATOM 649 O O . VAL A 1 85 ? 3.465 2.410 -8.418 1.00 95.69 85 VAL A O 1
ATOM 652 N N . ARG A 1 86 ? 1.480 3.306 -7.858 1.00 94.94 86 ARG A N 1
ATOM 653 C CA . ARG A 1 86 ? 1.182 3.805 -9.203 1.00 94.94 86 ARG A CA 1
ATOM 654 C C . ARG A 1 86 ? 2.247 4.791 -9.685 1.00 94.94 86 ARG A C 1
ATOM 656 O O . ARG A 1 86 ? 2.738 4.648 -10.803 1.00 94.94 86 ARG A O 1
ATOM 663 N N . ASP A 1 87 ? 2.577 5.780 -8.864 1.00 95.50 87 ASP A N 1
ATOM 664 C CA . ASP A 1 87 ? 3.524 6.831 -9.236 1.00 95.50 87 ASP A CA 1
ATOM 665 C C . ASP A 1 87 ? 4.948 6.271 -9.359 1.00 95.50 87 ASP A C 1
ATOM 667 O O . ASP A 1 87 ? 5.672 6.616 -10.288 1.00 95.50 87 ASP A O 1
ATOM 671 N N . HIS A 1 88 ? 5.317 5.323 -8.495 1.00 96.88 88 HIS A N 1
ATOM 672 C CA . HIS A 1 88 ? 6.584 4.606 -8.572 1.00 96.88 88 HIS A CA 1
ATOM 673 C C . HIS A 1 88 ? 6.725 3.823 -9.883 1.00 96.88 88 HIS A C 1
ATOM 675 O O . HIS A 1 88 ? 7.763 3.919 -10.533 1.00 96.88 88 HIS A O 1
ATOM 681 N N . VAL A 1 89 ? 5.686 3.090 -10.304 1.00 97.38 89 VAL A N 1
ATOM 682 C CA . VAL A 1 89 ? 5.685 2.344 -11.575 1.00 97.38 89 VAL A CA 1
ATOM 683 C C . VAL A 1 89 ? 5.877 3.279 -12.770 1.00 97.38 89 VAL A C 1
ATOM 685 O O . VAL A 1 89 ? 6.670 2.970 -13.654 1.00 97.38 89 VAL A O 1
ATOM 688 N N . ILE A 1 90 ? 5.192 4.427 -12.792 1.00 97.31 90 ILE A N 1
ATOM 689 C CA . ILE A 1 90 ? 5.357 5.430 -13.857 1.00 97.31 90 ILE A CA 1
ATOM 690 C C . ILE A 1 90 ? 6.784 5.987 -13.847 1.00 97.31 90 ILE A C 1
ATOM 692 O O . ILE A 1 90 ? 7.438 5.994 -14.885 1.00 97.31 90 ILE A O 1
ATOM 696 N N . ALA A 1 91 ? 7.306 6.339 -12.670 1.00 98.00 91 ALA A N 1
ATOM 697 C CA . ALA A 1 91 ? 8.674 6.826 -12.533 1.00 98.00 91 ALA A CA 1
ATOM 698 C C . ALA A 1 91 ? 9.716 5.800 -13.014 1.00 98.00 91 ALA A C 1
ATOM 700 O O . ALA A 1 91 ? 10.740 6.184 -13.572 1.00 98.00 91 ALA A O 1
ATOM 701 N N . GLN A 1 92 ? 9.476 4.492 -12.847 1.00 98.19 92 GLN A N 1
ATOM 702 C CA . GLN A 1 92 ? 10.372 3.476 -13.410 1.00 98.19 92 GLN A CA 1
ATOM 703 C C . GLN A 1 92 ? 10.363 3.470 -14.946 1.00 98.19 92 GLN A C 1
ATOM 705 O O . GLN A 1 92 ? 11.416 3.243 -15.538 1.00 98.19 92 GLN A O 1
ATOM 710 N N . LEU A 1 93 ? 9.228 3.757 -15.598 1.00 98.31 93 LEU A N 1
ATOM 711 C CA . LEU A 1 93 ? 9.184 3.929 -17.056 1.00 98.31 93 LEU A CA 1
ATOM 712 C C . LEU A 1 93 ? 9.978 5.169 -17.489 1.00 98.31 93 LEU A C 1
ATOM 714 O O . LEU A 1 93 ? 10.778 5.073 -18.416 1.00 98.31 93 LEU A O 1
ATOM 718 N N . ASP A 1 94 ? 9.817 6.294 -16.783 1.00 98.31 94 ASP A N 1
ATOM 719 C CA . ASP A 1 94 ? 10.571 7.528 -17.052 1.00 98.31 94 ASP A CA 1
ATOM 720 C C . ASP A 1 94 ? 12.087 7.288 -16.948 1.00 98.31 94 ASP A C 1
ATOM 722 O O . ASP A 1 94 ? 12.853 7.647 -17.844 1.00 98.31 94 ASP A O 1
ATOM 726 N N . LEU A 1 95 ? 12.525 6.617 -15.878 1.00 98.19 95 LEU A N 1
ATOM 727 C CA . LEU A 1 95 ? 13.934 6.285 -15.658 1.00 98.19 95 LEU A CA 1
ATOM 728 C C . LEU A 1 95 ? 14.467 5.289 -16.698 1.00 98.19 95 LEU A C 1
ATOM 730 O O . LEU A 1 95 ? 15.604 5.421 -17.149 1.00 98.19 95 LEU A O 1
ATOM 734 N N . ALA A 1 96 ? 13.660 4.306 -17.103 1.00 98.12 96 ALA A N 1
ATOM 735 C CA . ALA A 1 96 ? 14.039 3.338 -18.128 1.00 98.12 96 ALA A CA 1
ATOM 736 C C . ALA A 1 96 ? 14.238 3.999 -19.505 1.00 98.12 96 ALA A C 1
ATOM 738 O O . ALA A 1 96 ? 15.195 3.675 -20.215 1.00 98.12 96 ALA A O 1
ATOM 739 N N . ASP A 1 97 ? 13.350 4.922 -19.888 1.00 97.75 97 ASP A N 1
ATOM 740 C CA . ASP A 1 97 ? 13.439 5.649 -21.162 1.00 97.75 97 ASP A CA 1
ATOM 741 C C . ASP A 1 97 ? 14.645 6.602 -21.169 1.00 97.75 97 ASP A C 1
ATOM 743 O O . ASP A 1 97 ? 15.368 6.689 -22.165 1.00 97.75 97 ASP A O 1
ATOM 747 N N . ALA A 1 98 ? 14.929 7.235 -20.025 1.00 97.50 98 ALA A N 1
ATOM 748 C CA . ALA A 1 98 ? 16.075 8.121 -19.852 1.00 97.50 98 ALA A CA 1
ATOM 749 C C . ALA A 1 98 ? 17.426 7.382 -19.849 1.00 97.50 98 ALA A C 1
ATOM 751 O O . ALA A 1 98 ? 18.410 7.916 -20.365 1.00 97.50 98 ALA A O 1
ATOM 752 N N . SER A 1 99 ? 17.496 6.161 -19.305 1.00 97.25 99 SER A N 1
ATOM 753 C CA . SER A 1 99 ? 18.768 5.442 -19.154 1.00 97.25 99 SER A CA 1
ATOM 754 C C . SER A 1 99 ? 19.426 5.122 -20.503 1.00 97.25 99 SER A C 1
ATOM 756 O O . SER A 1 99 ? 18.767 4.833 -21.509 1.00 97.25 99 SER A O 1
ATOM 758 N N . HIS A 1 100 ? 20.757 5.173 -20.542 1.00 96.12 100 HIS A N 1
ATOM 759 C CA . HIS A 1 100 ? 21.569 4.746 -21.686 1.00 96.12 100 HIS A CA 1
ATOM 760 C C . HIS A 1 100 ? 22.098 3.318 -21.532 1.00 96.12 100 HIS A C 1
ATOM 762 O O . HIS A 1 100 ? 22.454 2.710 -22.538 1.00 96.12 100 HIS A O 1
ATOM 768 N N . ASP A 1 101 ? 22.090 2.775 -20.314 1.00 97.31 101 ASP A N 1
ATOM 769 C CA . ASP A 1 101 ? 22.468 1.394 -20.041 1.00 97.31 101 ASP A CA 1
ATOM 770 C C . ASP A 1 101 ? 21.282 0.457 -20.315 1.00 97.31 101 ASP A C 1
ATOM 772 O O . ASP A 1 101 ? 20.183 0.618 -19.777 1.00 97.31 101 ASP A O 1
ATOM 776 N N . GLU A 1 102 ? 21.497 -0.533 -21.180 1.00 95.38 102 GLU A N 1
ATOM 777 C CA . GLU A 1 102 ? 20.486 -1.535 -21.509 1.00 95.38 102 GLU A CA 1
ATOM 778 C C . GLU A 1 102 ? 20.148 -2.431 -20.313 1.00 95.38 102 GLU A C 1
ATOM 780 O O . GLU A 1 102 ? 18.983 -2.807 -20.152 1.00 95.38 102 GLU A O 1
ATOM 785 N N . ALA A 1 103 ? 21.127 -2.734 -19.454 1.00 96.12 103 ALA A N 1
ATOM 786 C CA . ALA A 1 103 ? 20.921 -3.565 -18.273 1.00 96.12 103 ALA A CA 1
ATOM 787 C C . ALA A 1 103 ? 20.064 -2.835 -17.233 1.00 96.12 103 ALA A C 1
ATOM 789 O O . ALA A 1 103 ? 19.066 -3.385 -16.753 1.00 96.12 103 ALA A O 1
ATOM 790 N N . GLU A 1 104 ? 20.388 -1.572 -16.937 1.00 96.31 104 GLU A N 1
ATOM 791 C CA . GLU A 1 104 ? 19.549 -0.742 -16.076 1.00 96.31 104 GLU A CA 1
ATOM 792 C C . GLU A 1 104 ? 18.134 -0.608 -16.651 1.00 96.31 104 GLU A C 1
ATOM 794 O O . GLU A 1 104 ? 17.165 -0.882 -15.935 1.00 96.31 104 GLU A O 1
ATOM 799 N N . ARG A 1 105 ? 17.993 -0.263 -17.940 1.00 96.88 105 ARG A N 1
ATOM 800 C CA . ARG A 1 105 ? 16.681 -0.141 -18.593 1.00 96.88 105 ARG A CA 1
ATOM 801 C C . ARG A 1 105 ? 15.857 -1.412 -18.425 1.00 96.88 105 ARG A C 1
ATOM 803 O O . ARG A 1 105 ? 14.705 -1.333 -18.010 1.00 96.88 105 ARG A O 1
ATOM 810 N N . ALA A 1 106 ? 16.435 -2.576 -18.715 1.00 95.94 106 ALA A N 1
ATOM 811 C CA . ALA A 1 106 ? 15.742 -3.849 -18.568 1.00 95.94 106 ALA A CA 1
ATOM 812 C C . ALA A 1 106 ? 15.297 -4.093 -17.117 1.00 95.94 106 ALA A C 1
ATOM 814 O O . ALA A 1 106 ? 14.158 -4.513 -16.900 1.00 95.94 106 ALA A O 1
ATOM 815 N N . SER A 1 107 ? 16.155 -3.777 -16.138 1.00 96.94 107 SER A N 1
ATOM 816 C CA . SER A 1 107 ? 15.866 -3.956 -14.709 1.00 96.94 107 SER A CA 1
ATOM 817 C C . SER A 1 107 ? 14.692 -3.097 -14.221 1.00 96.94 107 SER A C 1
ATOM 819 O O . SER A 1 107 ? 13.826 -3.594 -13.505 1.00 96.94 107 SER A O 1
ATOM 821 N N . ARG A 1 108 ? 14.601 -1.838 -14.672 1.00 97.88 108 ARG A N 1
ATOM 822 C CA . ARG A 1 108 ? 13.532 -0.889 -14.305 1.00 97.88 108 ARG A CA 1
ATOM 823 C C . ARG A 1 108 ? 12.153 -1.327 -14.806 1.00 97.88 108 ARG A C 1
ATOM 825 O O . ARG A 1 108 ? 11.139 -0.919 -14.254 1.00 97.88 108 ARG A O 1
ATOM 832 N N . LEU A 1 109 ? 12.111 -2.168 -15.840 1.00 97.94 109 LEU A N 1
ATOM 833 C CA . LEU A 1 109 ? 10.880 -2.687 -16.440 1.00 97.94 109 LEU A CA 1
ATOM 834 C C . LEU A 1 109 ? 10.441 -4.046 -15.861 1.00 97.94 109 LEU A C 1
ATOM 836 O O . LEU A 1 109 ? 9.500 -4.653 -16.382 1.00 97.94 109 LEU A O 1
ATOM 840 N N . GLN A 1 110 ? 11.106 -4.529 -14.804 1.00 97.94 110 GLN A N 1
ATOM 841 C CA . GLN A 1 110 ? 10.722 -5.740 -14.078 1.00 97.94 110 GLN A CA 1
ATOM 842 C C . GLN A 1 110 ? 9.948 -5.377 -12.809 1.00 97.94 110 GLN A C 1
ATOM 844 O O . GLN A 1 110 ? 10.494 -4.789 -11.879 1.00 97.94 110 GLN A O 1
ATOM 849 N N . PHE A 1 111 ? 8.683 -5.784 -12.742 1.00 97.88 111 PHE A N 1
ATOM 850 C CA . PHE A 1 111 ? 7.824 -5.564 -11.582 1.00 97.88 111 PHE A CA 1
ATOM 851 C C . PHE A 1 111 ? 7.461 -6.896 -10.936 1.00 97.88 111 PHE A C 1
ATOM 853 O O . PHE A 1 111 ? 7.110 -7.852 -11.629 1.00 97.88 111 PHE A O 1
ATOM 860 N N . VAL A 1 112 ? 7.517 -6.958 -9.606 1.00 97.31 112 VAL A N 1
ATOM 861 C CA . VAL A 1 112 ? 7.195 -8.164 -8.835 1.00 97.31 112 VAL A CA 1
ATOM 862 C C . VAL A 1 112 ? 6.063 -7.859 -7.864 1.00 97.31 112 VAL A C 1
ATOM 864 O O . VAL A 1 112 ? 6.136 -6.903 -7.095 1.00 97.31 112 VAL A O 1
ATOM 867 N N . VAL A 1 113 ? 5.027 -8.693 -7.885 1.00 96.81 113 VAL A N 1
ATOM 868 C CA . VAL A 1 113 ? 3.928 -8.689 -6.920 1.00 96.81 113 VAL A CA 1
ATOM 869 C C . VAL A 1 113 ? 3.976 -9.997 -6.144 1.00 96.81 113 VAL A C 1
ATOM 871 O O . VAL A 1 113 ? 3.966 -11.077 -6.731 1.00 96.81 113 VAL A O 1
ATOM 874 N N . VAL A 1 114 ? 4.039 -9.895 -4.819 1.00 93.88 114 VAL A N 1
ATOM 875 C CA . VAL A 1 114 ? 4.090 -11.049 -3.915 1.00 93.88 114 VAL A CA 1
ATOM 876 C C . VAL A 1 114 ? 2.714 -11.254 -3.280 1.00 93.88 114 VAL A C 1
ATOM 878 O O . VAL A 1 114 ? 2.165 -10.335 -2.673 1.00 93.88 114 VAL A O 1
ATOM 881 N N . GLY A 1 115 ? 2.177 -12.465 -3.418 1.00 92.38 115 GLY A N 1
ATOM 882 C CA . GLY A 1 115 ? 0.840 -12.882 -3.000 1.00 92.38 115 GLY A CA 1
ATOM 883 C C . GLY A 1 115 ? -0.112 -13.005 -4.191 1.00 92.38 115 GLY A C 1
ATOM 884 O O . GLY A 1 115 ? -0.592 -12.005 -4.714 1.00 92.38 115 GLY A O 1
ATOM 885 N N . GLY A 1 116 ? -0.442 -14.233 -4.583 1.00 93.56 116 GLY A N 1
ATOM 886 C CA . GLY A 1 116 ? -1.353 -14.572 -5.682 1.00 93.56 116 GLY A CA 1
ATOM 887 C C . GLY A 1 116 ? -2.835 -14.577 -5.297 1.00 93.56 116 GLY A C 1
ATOM 888 O O . GLY A 1 116 ? -3.686 -14.943 -6.104 1.00 93.56 116 GLY A O 1
ATOM 889 N N . GLY A 1 117 ? -3.181 -14.123 -4.089 1.00 92.81 117 GLY A N 1
ATOM 890 C CA . GLY A 1 117 ? -4.570 -13.873 -3.701 1.00 92.81 117 GLY A CA 1
ATOM 891 C C . GLY A 1 117 ? -5.234 -12.758 -4.526 1.00 92.81 117 GLY A C 1
ATOM 892 O O . GLY A 1 117 ? -4.607 -12.123 -5.377 1.00 92.81 117 GLY A O 1
ATOM 893 N N . TYR A 1 118 ? -6.509 -12.470 -4.237 1.00 93.88 118 TYR A N 1
ATOM 894 C CA . TYR A 1 118 ? -7.307 -11.485 -4.986 1.00 93.88 118 TYR A CA 1
ATOM 895 C C . 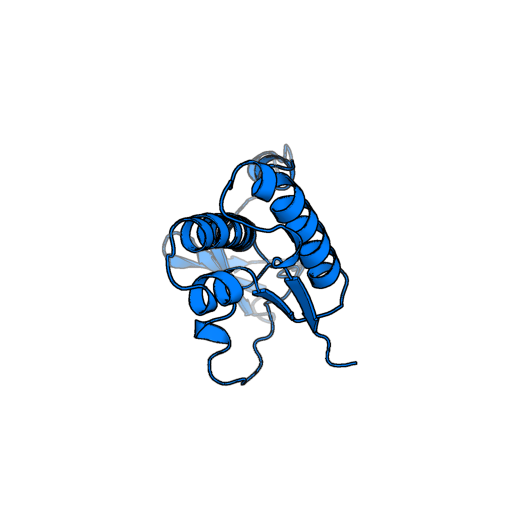TYR A 1 118 ? -6.601 -10.130 -5.136 1.00 93.88 118 TYR A C 1
ATOM 897 O O . TYR A 1 118 ? -6.423 -9.645 -6.249 1.00 93.88 118 TYR A O 1
ATOM 905 N N . ALA A 1 119 ? -6.115 -9.565 -4.025 1.00 92.62 119 ALA A N 1
ATOM 906 C CA . ALA A 1 119 ? -5.491 -8.245 -4.020 1.00 92.62 119 ALA A CA 1
ATOM 907 C C . ALA A 1 119 ? -4.214 -8.178 -4.875 1.00 92.62 119 ALA A C 1
ATOM 909 O O . ALA A 1 119 ? -4.030 -7.220 -5.626 1.00 92.62 119 ALA A O 1
ATOM 910 N N . GLY A 1 120 ? -3.332 -9.178 -4.787 1.00 95.06 120 GLY A N 1
ATOM 911 C CA . GLY A 1 120 ? -2.091 -9.178 -5.564 1.00 95.06 120 GLY A CA 1
ATOM 912 C C . GLY A 1 120 ? -2.338 -9.446 -7.046 1.00 95.06 120 GLY A C 1
ATOM 913 O O . GLY A 1 120 ? -1.805 -8.728 -7.891 1.00 95.06 120 GLY A O 1
ATOM 914 N N . THR A 1 121 ? -3.240 -10.376 -7.369 1.00 96.56 121 THR A N 1
ATOM 915 C CA . THR A 1 121 ? -3.650 -10.642 -8.755 1.00 96.56 121 THR A CA 1
ATOM 916 C C . THR A 1 121 ? -4.268 -9.404 -9.413 1.00 96.56 121 THR A C 1
ATOM 918 O O . THR A 1 121 ? -3.867 -9.023 -10.515 1.00 96.56 121 THR A O 1
ATOM 921 N N . GLU A 1 122 ? -5.196 -8.717 -8.739 1.00 95.81 122 GLU A N 1
ATOM 922 C CA . GLU A 1 122 ? -5.802 -7.482 -9.254 1.00 95.81 122 GLU A CA 1
ATOM 923 C C . GLU A 1 122 ? -4.787 -6.342 -9.375 1.00 95.81 122 GLU A C 1
ATOM 925 O O . GLU A 1 122 ? -4.830 -5.589 -10.351 1.00 95.81 122 GLU A O 1
ATOM 930 N N . THR A 1 123 ? -3.849 -6.231 -8.429 1.00 96.19 123 THR A N 1
ATOM 931 C CA . THR A 1 123 ? -2.769 -5.234 -8.476 1.00 96.19 123 THR A CA 1
ATOM 932 C C . THR A 1 123 ? -1.888 -5.453 -9.702 1.00 96.19 123 THR A C 1
ATOM 934 O O . THR A 1 123 ? -1.695 -4.523 -10.489 1.00 96.19 123 THR A O 1
ATOM 937 N N . ALA A 1 124 ? -1.416 -6.685 -9.914 1.00 97.06 124 ALA A N 1
ATOM 938 C CA . ALA A 1 124 ? -0.599 -7.042 -11.068 1.00 97.06 124 ALA A CA 1
ATOM 939 C C . ALA A 1 124 ? -1.347 -6.784 -12.385 1.00 97.06 124 ALA A C 1
ATOM 941 O O . ALA A 1 124 ? -0.817 -6.125 -13.277 1.00 97.06 124 ALA A O 1
ATOM 942 N N . ALA A 1 125 ? -2.604 -7.224 -12.496 1.00 96.62 125 ALA A N 1
ATOM 943 C CA . ALA A 1 125 ? -3.408 -7.030 -13.701 1.00 96.62 125 ALA A CA 1
ATOM 944 C C . ALA A 1 125 ? -3.687 -5.545 -13.995 1.00 96.62 125 ALA A C 1
ATOM 946 O O . ALA A 1 125 ? -3.572 -5.093 -15.137 1.00 96.62 125 ALA A O 1
ATOM 947 N N . CYS A 1 126 ? -4.043 -4.755 -12.979 1.00 95.62 126 CYS A N 1
ATOM 948 C CA . CYS A 1 126 ? -4.319 -3.331 -13.154 1.00 95.62 126 CYS A CA 1
ATOM 949 C C . CYS A 1 126 ? -3.067 -2.550 -13.558 1.00 95.62 126 CYS A C 1
ATOM 951 O O . CYS A 1 126 ? -3.137 -1.709 -14.459 1.00 95.62 126 CYS A O 1
ATOM 953 N N . LEU A 1 127 ? -1.927 -2.829 -12.925 1.00 96.69 127 LEU A N 1
ATOM 954 C CA . LEU A 1 127 ? -0.681 -2.135 -13.232 1.00 96.69 127 LEU A CA 1
ATOM 955 C C . LEU A 1 127 ? -0.075 -2.601 -14.562 1.00 96.69 127 LEU A C 1
ATOM 957 O O . LEU A 1 127 ? 0.427 -1.766 -15.308 1.00 96.69 127 LEU A O 1
ATOM 961 N N . GLN A 1 128 ? -0.233 -3.871 -14.943 1.00 97.00 128 GLN A N 1
ATOM 962 C CA . GLN A 1 128 ? 0.128 -4.358 -16.278 1.00 97.00 128 GLN A CA 1
ATOM 963 C C . GLN A 1 128 ? -0.664 -3.644 -17.378 1.00 97.00 128 GLN A C 1
ATOM 965 O O . GLN A 1 128 ? -0.095 -3.228 -18.395 1.00 97.00 128 GLN A O 1
ATOM 970 N N . ARG A 1 129 ? -1.967 -3.424 -17.165 1.00 95.81 129 ARG A N 1
ATOM 971 C CA . ARG A 1 129 ? -2.795 -2.621 -18.077 1.00 95.81 129 ARG A CA 1
ATOM 972 C C . ARG A 1 129 ? -2.329 -1.168 -18.131 1.00 95.81 129 ARG A C 1
ATOM 974 O O . ARG A 1 129 ? -2.284 -0.591 -19.218 1.00 95.81 129 ARG A O 1
ATOM 981 N N . LEU A 1 130 ? -1.963 -0.588 -16.986 1.00 95.75 130 LEU A N 1
ATOM 982 C CA . LEU A 1 130 ? -1.411 0.765 -16.910 1.00 95.75 130 LEU A CA 1
ATOM 983 C C . LEU A 1 130 ? -0.120 0.878 -17.722 1.00 95.75 130 LEU A C 1
ATOM 985 O O . LEU A 1 130 ? -0.047 1.739 -18.595 1.00 95.75 130 LEU A O 1
ATOM 989 N N . THR A 1 131 ? 0.861 0.000 -17.501 1.00 97.38 131 THR A N 1
ATOM 990 C CA . THR A 1 131 ? 2.154 0.065 -18.197 1.00 97.38 131 THR A CA 1
ATOM 991 C C . THR A 1 131 ? 2.001 -0.182 -19.696 1.00 97.38 131 THR A C 1
ATOM 993 O O . THR A 1 131 ? 2.601 0.528 -20.496 1.00 97.38 131 THR A O 1
ATOM 996 N N . THR A 1 132 ? 1.122 -1.107 -20.100 1.00 94.81 132 THR A N 1
ATOM 997 C CA . THR A 1 132 ? 0.813 -1.382 -21.519 1.00 94.81 132 THR A CA 1
ATOM 998 C C . THR A 1 132 ? 0.199 -0.172 -22.230 1.00 94.81 132 THR A C 1
ATOM 1000 O O . THR A 1 132 ? 0.436 0.053 -23.417 1.00 94.81 132 THR A O 1
ATOM 1003 N N . SER A 1 133 ? -0.605 0.623 -21.522 1.00 95.12 133 SER A N 1
ATOM 1004 C CA . SER A 1 133 ? -1.141 1.871 -22.068 1.00 95.12 133 SER A CA 1
ATOM 1005 C C . SER A 1 133 ? -0.102 2.992 -22.054 1.00 95.12 133 SER A C 1
ATOM 1007 O O . SER A 1 133 ? -0.023 3.760 -23.012 1.00 95.12 133 SER A O 1
ATOM 1009 N N . ALA A 1 134 ? 0.672 3.104 -20.973 1.00 95.94 134 ALA A N 1
ATOM 1010 C CA . ALA A 1 134 ? 1.624 4.184 -20.757 1.00 95.94 134 ALA A CA 1
ATOM 1011 C C . ALA A 1 134 ? 2.799 4.118 -21.737 1.00 95.94 134 ALA A C 1
ATOM 1013 O O . ALA A 1 134 ? 3.130 5.149 -22.314 1.00 95.94 134 ALA A O 1
ATOM 1014 N N . VAL A 1 135 ? 3.344 2.920 -22.002 1.00 96.62 135 VAL A N 1
ATOM 1015 C CA . VAL A 1 135 ? 4.543 2.692 -22.838 1.00 96.62 135 VAL A CA 1
ATOM 1016 C C . VAL A 1 135 ? 4.461 3.331 -24.229 1.00 96.62 135 VAL A C 1
ATOM 1018 O O . VAL A 1 135 ? 5.476 3.704 -24.795 1.00 96.62 135 VAL A O 1
ATOM 1021 N N . ARG A 1 136 ? 3.252 3.555 -24.763 1.00 95.81 136 ARG A N 1
ATOM 1022 C CA . ARG A 1 136 ? 3.032 4.245 -26.049 1.00 95.81 136 ARG A CA 1
ATOM 1023 C C . ARG A 1 136 ? 3.566 5.683 -26.082 1.00 95.81 136 ARG A C 1
ATOM 1025 O O . ARG A 1 136 ? 3.751 6.222 -27.166 1.00 95.81 136 ARG A O 1
ATOM 1032 N N . HIS A 1 137 ? 3.783 6.292 -24.918 1.00 96.81 137 HIS A N 1
ATOM 1033 C CA . HIS A 1 137 ? 4.335 7.640 -24.770 1.00 96.81 137 HIS A CA 1
ATOM 1034 C C . HIS A 1 137 ? 5.858 7.641 -24.549 1.00 96.81 137 HIS A C 1
ATOM 1036 O O . HIS A 1 137 ? 6.441 8.712 -24.428 1.00 96.81 137 HIS A O 1
ATOM 1042 N N . TYR A 1 138 ? 6.494 6.465 -24.511 1.00 97.00 138 TYR A N 1
ATOM 1043 C CA . TYR A 1 138 ? 7.918 6.284 -24.235 1.00 97.00 138 TYR A CA 1
ATOM 1044 C C . TYR A 1 138 ? 8.621 5.713 -25.474 1.00 97.00 138 TYR A C 1
ATOM 1046 O O . TYR A 1 138 ? 8.635 4.495 -25.673 1.00 97.00 138 TYR A O 1
ATOM 1054 N N . PRO A 1 139 ? 9.164 6.566 -26.360 1.00 94.31 139 PRO A N 1
ATOM 1055 C CA . PRO A 1 139 ? 9.636 6.146 -27.677 1.00 94.31 139 PRO A CA 1
ATOM 1056 C C . PRO A 1 139 ? 10.863 5.227 -27.634 1.00 94.31 139 PRO A C 1
ATOM 1058 O O . PRO A 1 139 ? 11.121 4.536 -28.619 1.00 94.31 139 PRO A O 1
ATOM 1061 N N . ARG A 1 140 ? 11.627 5.202 -26.531 1.00 95.12 140 ARG A N 1
ATOM 1062 C CA . ARG A 1 140 ? 12.821 4.351 -26.396 1.00 95.12 140 ARG A CA 1
ATOM 1063 C C . ARG A 1 140 ? 12.530 3.017 -25.712 1.00 95.12 140 ARG A C 1
ATOM 1065 O O . ARG A 1 140 ? 13.450 2.213 -25.548 1.00 95.12 140 ARG A O 1
ATOM 1072 N N . LEU A 1 141 ? 11.284 2.767 -25.308 1.00 96.50 141 LEU A N 1
ATOM 1073 C CA . LEU A 1 141 ? 10.905 1.548 -24.603 1.00 96.50 141 LEU A CA 1
ATOM 1074 C C . LEU A 1 141 ? 10.239 0.531 -25.529 1.00 96.50 141 LEU A C 1
ATOM 1076 O O . LEU A 1 141 ? 9.225 0.797 -26.170 1.00 96.50 141 LEU A O 1
ATOM 1080 N N . ASP A 1 142 ? 10.771 -0.690 -25.525 1.00 92.94 142 ASP A N 1
ATOM 1081 C CA . ASP A 1 142 ? 10.100 -1.846 -26.109 1.00 92.94 142 ASP A CA 1
ATOM 1082 C C . ASP A 1 142 ? 9.127 -2.446 -25.084 1.00 92.94 142 ASP A C 1
ATOM 1084 O O . ASP A 1 142 ? 9.529 -2.952 -24.033 1.00 92.94 142 ASP A O 1
ATOM 1088 N N . ALA A 1 143 ? 7.834 -2.440 -25.412 1.00 93.50 143 ALA A N 1
ATOM 1089 C CA . ALA A 1 143 ? 6.781 -3.003 -24.570 1.00 93.50 143 ALA A CA 1
ATOM 1090 C C . ALA A 1 143 ? 7.013 -4.481 -24.200 1.00 93.50 143 ALA A C 1
ATOM 1092 O O . ALA A 1 143 ? 6.539 -4.931 -23.157 1.00 93.50 143 ALA A O 1
ATOM 1093 N N . ARG A 1 144 ? 7.761 -5.245 -25.011 1.00 94.19 144 ARG A N 1
ATOM 1094 C CA . ARG A 1 144 ? 8.085 -6.657 -24.738 1.00 94.19 144 ARG A CA 1
ATOM 1095 C C . ARG A 1 144 ? 9.024 -6.840 -23.545 1.00 94.19 144 ARG A C 1
ATOM 1097 O O . ARG A 1 144 ? 9.052 -7.938 -22.982 1.00 94.19 144 ARG A O 1
ATOM 1104 N N . LEU A 1 145 ? 9.771 -5.799 -23.167 1.00 94.69 145 LEU A N 1
ATOM 1105 C CA . LEU A 1 145 ? 10.688 -5.807 -22.023 1.00 94.69 145 LEU A CA 1
ATOM 1106 C C . LEU A 1 145 ? 9.970 -5.601 -20.685 1.00 94.69 145 LEU A C 1
ATOM 1108 O O . LEU A 1 145 ? 10.509 -5.982 -19.649 1.00 94.69 145 LEU A O 1
ATOM 1112 N N . ILE A 1 146 ? 8.749 -5.058 -20.699 1.00 97.75 146 ILE A N 1
ATOM 1113 C CA . ILE A 1 146 ? 7.940 -4.873 -19.492 1.00 97.75 146 ILE A CA 1
ATOM 1114 C C . ILE A 1 146 ? 7.429 -6.231 -19.020 1.00 97.75 146 ILE A C 1
ATOM 1116 O O . ILE A 1 146 ? 6.684 -6.908 -19.736 1.00 97.75 146 ILE A O 1
ATOM 1120 N N . LYS A 1 147 ? 7.807 -6.625 -17.803 1.00 97.75 147 LYS A N 1
ATOM 1121 C CA . LYS A 1 147 ? 7.380 -7.889 -17.197 1.00 97.75 147 LYS A CA 1
ATOM 1122 C C . LYS A 1 147 ? 6.767 -7.650 -15.831 1.00 97.75 147 LYS A C 1
ATOM 1124 O O . LYS A 1 147 ? 7.307 -6.919 -15.007 1.00 97.75 147 LYS A O 1
ATOM 1129 N N . TRP A 1 148 ? 5.649 -8.327 -15.612 1.00 98.00 148 TRP A N 1
ATOM 1130 C CA . TRP A 1 148 ? 4.977 -8.423 -14.329 1.00 98.00 148 TRP A CA 1
ATOM 1131 C C . TRP A 1 148 ? 5.073 -9.866 -13.858 1.00 98.00 148 TRP A C 1
ATOM 1133 O O . TRP A 1 148 ? 4.582 -10.771 -14.532 1.00 98.00 148 TRP A O 1
ATOM 1143 N N . HIS A 1 149 ? 5.719 -10.064 -12.717 1.00 97.50 149 HIS A N 1
ATOM 1144 C CA . HIS A 1 149 ? 5.890 -11.358 -12.073 1.00 97.50 149 HIS A CA 1
ATOM 1145 C C . HIS A 1 149 ? 4.950 -11.420 -10.873 1.00 97.50 149 HIS A C 1
ATOM 1147 O O . HIS A 1 149 ? 5.014 -10.559 -9.997 1.00 97.50 149 HIS A O 1
ATOM 1153 N N . LEU A 1 150 ? 4.070 -12.419 -10.835 1.00 96.81 150 LEU A N 1
ATOM 1154 C CA . LEU A 1 150 ? 3.219 -12.703 -9.682 1.00 96.81 150 LEU A CA 1
ATOM 1155 C C . LEU A 1 150 ? 3.771 -13.946 -8.987 1.00 96.81 150 LEU A C 1
ATOM 1157 O O . LEU A 1 150 ? 3.852 -15.006 -9.605 1.00 96.81 150 LEU A O 1
ATOM 1161 N N . ILE A 1 151 ? 4.175 -13.798 -7.730 1.00 94.88 151 ILE A N 1
ATOM 1162 C CA . ILE A 1 151 ? 4.800 -14.863 -6.943 1.00 94.88 151 ILE A CA 1
ATOM 1163 C C . ILE A 1 151 ? 3.880 -15.205 -5.778 1.00 94.88 151 ILE A C 1
ATOM 1165 O O . ILE A 1 151 ? 3.478 -14.316 -5.030 1.00 94.88 151 ILE A O 1
ATOM 1169 N N . ASP A 1 152 ? 3.576 -16.486 -5.598 1.00 91.00 152 ASP A N 1
ATOM 1170 C CA . ASP A 1 152 ? 2.850 -17.003 -4.438 1.00 91.00 152 ASP A CA 1
ATOM 1171 C C . ASP A 1 152 ? 3.557 -18.247 -3.891 1.00 91.00 152 ASP A C 1
ATOM 1173 O O . ASP A 1 152 ? 4.317 -18.895 -4.610 1.00 91.00 152 ASP A O 1
ATOM 1177 N N . ILE A 1 153 ? 3.328 -18.558 -2.618 1.00 82.56 153 ILE A N 1
ATOM 1178 C CA . ILE A 1 153 ? 4.003 -19.656 -1.915 1.00 82.56 153 ILE A CA 1
ATOM 1179 C C . ILE A 1 153 ? 3.374 -21.037 -2.159 1.00 82.56 153 ILE A C 1
ATOM 1181 O O . ILE A 1 153 ? 4.042 -22.019 -1.858 1.00 82.56 153 ILE A O 1
ATOM 1185 N N . ALA A 1 154 ? 2.185 -21.092 -2.777 1.00 56.88 154 ALA A N 1
ATOM 1186 C CA . ALA A 1 154 ? 1.336 -22.280 -2.961 1.00 56.88 154 ALA A CA 1
ATOM 1187 C C . ALA A 1 154 ? 0.895 -22.964 -1.652 1.00 56.88 154 ALA A C 1
ATOM 1189 O O . ALA A 1 154 ? 1.742 -23.327 -0.808 1.00 56.88 154 ALA A O 1
#

Organism: NCBI:txid2706086